Protein AF-A0A7C7ZL13-F1 (afdb_monomer)

Nearest PDB structures (foldseek):
  1ez3-assembly1_A  TM=3.716E-01  e=5.294E+00  Rattus norvegicus
  1s94-assembly2_B  TM=3.129E-01  e=6.607E+00  Doryteuthis pealeii
  3lg7-assembly1_B  TM=3.623E-01  e=9.211E+00  synthetic construct

Mean predicted aligned error: 6.46 Å

pLDDT: mean 91.3, std 9.94, range [58.09, 98.75]

Structure (mmCIF, N/CA/C/O backbone):
data_AF-A0A7C7ZL13-F1
#
_entry.id   AF-A0A7C7ZL13-F1
#
loop_
_atom_site.group_PDB
_atom_site.id
_atom_site.type_symbol
_atom_site.label_atom_id
_atom_site.label_alt_id
_atom_site.label_comp_id
_atom_site.label_asym_id
_atom_site.label_entity_id
_atom_site.label_seq_id
_atom_site.pdbx_PDB_ins_code
_atom_site.Cartn_x
_atom_site.Cartn_y
_atom_site.Cartn_z
_atom_site.occupancy
_atom_site.B_iso_or_equiv
_atom_site.auth_seq_id
_atom_site.auth_comp_id
_atom_site.auth_asym_id
_atom_site.auth_atom_id
_atom_site.pdbx_PDB_model_num
ATOM 1 N N . MET A 1 1 ? -47.542 -16.835 12.590 1.00 58.09 1 MET A N 1
ATOM 2 C CA . MET A 1 1 ? -46.301 -16.939 11.789 1.00 58.09 1 MET A CA 1
ATOM 3 C C . MET A 1 1 ? -45.420 -15.676 11.828 1.00 58.09 1 MET A C 1
ATOM 5 O O . MET A 1 1 ? -44.401 -15.706 11.163 1.00 58.09 1 MET A O 1
ATOM 9 N N . SER A 1 2 ? -45.713 -14.608 12.600 1.00 64.81 2 SER A N 1
ATOM 10 C CA . SER A 1 2 ? -44.870 -13.385 12.584 1.00 64.81 2 SER A CA 1
ATOM 11 C C . SER A 1 2 ? -43.662 -13.408 13.536 1.00 64.81 2 SER A C 1
ATOM 13 O O . SER A 1 2 ? -42.637 -12.829 13.215 1.00 64.81 2 SER A O 1
ATOM 15 N N . ALA A 1 3 ? -43.722 -14.151 14.649 1.00 62.22 3 ALA A N 1
ATOM 16 C CA . ALA A 1 3 ? -42.658 -14.142 15.665 1.00 62.22 3 ALA A CA 1
ATOM 17 C C . ALA A 1 3 ? -41.287 -14.665 15.177 1.00 62.22 3 ALA A C 1
ATOM 19 O O . ALA A 1 3 ? -40.256 -14.293 15.727 1.00 62.22 3 ALA A O 1
ATOM 20 N N . GLY A 1 4 ? -41.260 -15.529 14.154 1.00 65.69 4 GLY A N 1
ATOM 21 C CA . GLY A 1 4 ? -40.011 -16.052 13.585 1.00 65.69 4 GLY A CA 1
ATOM 22 C C . GLY A 1 4 ? -39.301 -15.053 12.667 1.00 65.69 4 GLY A C 1
ATOM 23 O O . GLY A 1 4 ? -38.076 -15.001 12.652 1.00 65.69 4 GLY A O 1
ATOM 24 N N . THR A 1 5 ? -40.058 -14.235 11.935 1.00 73.00 5 THR A N 1
ATOM 25 C CA . THR A 1 5 ? -39.526 -13.211 11.026 1.00 73.00 5 THR A CA 1
ATOM 26 C C . THR A 1 5 ? -38.910 -12.048 11.802 1.00 73.00 5 THR A C 1
ATOM 28 O O . THR A 1 5 ? -37.842 -11.561 11.440 1.00 73.00 5 THR A O 1
ATOM 31 N N . ASP A 1 6 ? -39.541 -11.667 12.914 1.00 74.69 6 ASP A N 1
ATOM 32 C CA . ASP A 1 6 ? -39.074 -10.585 13.784 1.00 74.69 6 ASP A CA 1
ATOM 33 C C . ASP A 1 6 ? -37.754 -10.955 14.487 1.00 74.69 6 ASP A C 1
ATOM 35 O O . ASP A 1 6 ? -36.847 -10.132 14.581 1.00 74.69 6 ASP A O 1
ATOM 39 N N . ALA A 1 7 ? -37.598 -12.220 14.898 1.00 72.69 7 ALA A N 1
ATOM 40 C CA . ALA A 1 7 ? -36.373 -12.718 15.528 1.00 72.69 7 ALA A CA 1
ATOM 41 C C . ALA A 1 7 ? -35.169 -12.744 14.568 1.00 72.69 7 ALA A C 1
ATOM 43 O O . ALA A 1 7 ? -34.052 -12.420 14.973 1.00 72.69 7 ALA A O 1
ATOM 44 N N . VAL A 1 8 ? -35.385 -13.097 13.295 1.00 73.56 8 VAL A N 1
ATOM 45 C CA . VAL A 1 8 ? -34.327 -13.081 12.269 1.00 73.56 8 VAL A CA 1
ATOM 46 C C . VAL A 1 8 ? -33.912 -11.646 11.951 1.00 73.56 8 VAL A C 1
ATOM 48 O O . VAL A 1 8 ? -32.721 -11.346 11.959 1.00 73.56 8 VAL A O 1
ATOM 51 N N . ALA A 1 9 ? -34.876 -10.739 11.764 1.00 71.81 9 ALA A N 1
ATOM 52 C CA . ALA A 1 9 ? -34.586 -9.328 11.522 1.00 71.81 9 ALA A CA 1
ATOM 53 C C . ALA A 1 9 ? -33.818 -8.697 12.698 1.00 71.81 9 ALA A C 1
ATOM 55 O O . ALA A 1 9 ? -32.839 -7.976 12.506 1.00 71.81 9 ALA A O 1
ATOM 56 N N . GLN A 1 10 ? -34.207 -9.011 13.935 1.00 68.75 10 GLN A N 1
ATOM 57 C CA . GLN A 1 10 ? -33.539 -8.502 15.131 1.00 68.75 10 GLN A CA 1
ATOM 58 C C .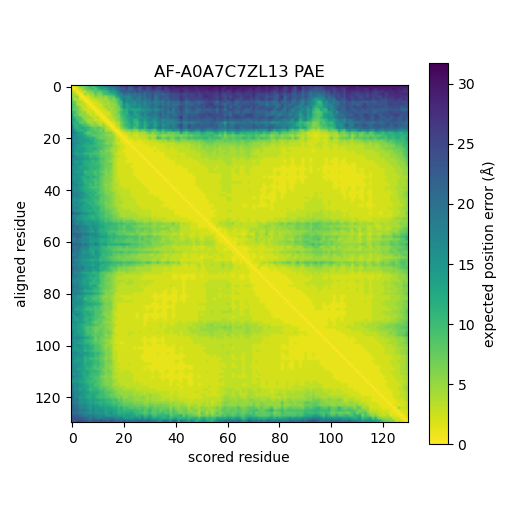 GLN A 1 10 ? -32.106 -9.047 15.268 1.00 68.75 10 GLN A C 1
ATOM 60 O O . GLN A 1 10 ? -31.191 -8.276 15.557 1.00 68.75 10 GLN A O 1
ATOM 65 N N . ALA A 1 11 ? -31.885 -10.328 14.952 1.00 65.81 11 ALA A N 1
ATOM 66 C CA . ALA A 1 11 ? -30.553 -10.931 14.917 1.00 65.81 11 ALA A CA 1
ATOM 67 C C . ALA A 1 11 ? -29.646 -10.309 13.839 1.00 65.81 11 ALA A C 1
ATOM 69 O O . ALA A 1 11 ? -28.477 -10.034 14.105 1.00 65.81 11 ALA A O 1
ATOM 70 N N . GLU A 1 12 ? -30.171 -10.029 12.642 1.00 64.25 12 GLU A N 1
ATOM 71 C CA . GLU A 1 12 ? -29.422 -9.319 11.596 1.00 64.25 12 GLU A CA 1
ATOM 72 C C . GLU A 1 12 ? -29.012 -7.917 12.063 1.00 64.25 12 GLU A C 1
ATOM 74 O O . GLU A 1 12 ? -27.861 -7.504 11.891 1.00 64.25 12 GLU A O 1
ATOM 79 N N . THR A 1 13 ? -29.924 -7.203 12.725 1.00 66.69 13 THR A N 1
ATOM 80 C CA . THR A 1 13 ? -29.657 -5.850 13.230 1.00 66.69 13 THR A CA 1
ATOM 81 C C . THR A 1 13 ? -28.575 -5.852 14.318 1.00 66.69 13 THR A C 1
ATOM 83 O O . THR A 1 13 ? -27.686 -4.992 14.315 1.00 66.69 13 THR A O 1
ATOM 86 N N . ASP A 1 14 ? -28.593 -6.850 15.203 1.00 66.00 14 ASP A N 1
ATOM 87 C CA . ASP A 1 14 ? -27.586 -7.028 16.251 1.00 66.00 14 ASP A CA 1
ATOM 88 C C . ASP A 1 14 ? -26.196 -7.306 15.668 1.00 66.00 14 ASP A C 1
ATOM 90 O O . ASP A 1 14 ? -25.219 -6.688 16.106 1.00 66.00 14 ASP A O 1
ATOM 94 N N . VAL A 1 15 ? -26.095 -8.139 14.625 1.00 65.88 15 VAL A N 1
ATOM 95 C CA . VAL A 1 15 ? -24.822 -8.425 13.939 1.00 65.88 15 VAL A CA 1
ATOM 96 C C . VAL A 1 15 ? -24.217 -7.154 13.340 1.00 65.88 15 VAL A C 1
ATOM 98 O O . VAL A 1 15 ? -23.022 -6.895 13.513 1.00 65.88 15 VAL A O 1
ATOM 101 N N . PHE A 1 16 ? -25.024 -6.306 12.696 1.00 65.44 16 PHE A N 1
ATOM 102 C CA . PHE A 1 16 ? -24.537 -5.030 12.165 1.00 65.44 16 PHE A CA 1
ATOM 103 C C . PHE A 1 16 ? -24.150 -4.032 13.263 1.00 65.44 16 PHE A C 1
ATOM 105 O O . PHE A 1 16 ? -23.339 -3.137 13.008 1.00 65.44 16 PHE A O 1
ATOM 112 N N . SER A 1 17 ? -24.669 -4.174 14.483 1.00 72.25 17 SER A N 1
ATOM 113 C CA . SER A 1 17 ? -24.358 -3.296 15.617 1.00 72.25 17 SER A CA 1
ATOM 114 C C . SER A 1 17 ? -23.074 -3.669 16.373 1.00 72.25 17 SER A C 1
ATOM 116 O O . SER A 1 17 ? -22.581 -2.857 17.164 1.00 72.25 17 SER A O 1
ATOM 118 N N . LEU A 1 18 ? -22.498 -4.849 16.102 1.00 81.69 18 LEU A N 1
ATOM 119 C CA . LEU A 1 18 ? -21.325 -5.364 16.807 1.00 81.69 18 LEU A CA 1
ATOM 120 C C . LEU A 1 18 ? -20.154 -4.378 16.750 1.00 81.69 18 LEU A C 1
ATOM 122 O O . LEU A 1 18 ? -19.634 -4.021 15.686 1.00 81.69 18 LEU A O 1
ATOM 126 N N . ARG A 1 19 ? -19.719 -3.959 17.940 1.00 89.12 19 ARG A N 1
ATOM 127 C CA . ARG A 1 19 ? -18.501 -3.177 18.139 1.00 89.12 19 ARG A CA 1
ATOM 128 C C . ARG A 1 19 ? -17.423 -4.065 18.735 1.00 89.12 19 ARG A C 1
ATOM 130 O O . ARG A 1 19 ? -17.667 -4.789 19.693 1.00 89.12 19 ARG A O 1
ATOM 137 N N . VAL A 1 20 ? -16.223 -3.976 18.181 1.00 91.62 20 VAL A N 1
ATOM 138 C CA . VAL A 1 20 ? -15.062 -4.770 18.580 1.00 91.62 20 VAL A CA 1
ATOM 139 C C . VAL A 1 20 ? -13.875 -3.875 18.915 1.00 91.62 20 VAL A C 1
ATOM 141 O O . VAL A 1 20 ? -13.785 -2.726 18.477 1.00 91.62 20 VAL A O 1
ATOM 144 N N . GLY A 1 21 ? -12.931 -4.439 19.666 1.00 91.31 21 GLY A N 1
ATOM 145 C CA . GLY A 1 21 ? -11.639 -3.822 19.946 1.00 91.31 21 GLY A CA 1
ATOM 146 C C . GLY A 1 21 ? -11.504 -3.267 21.362 1.00 91.31 21 GLY A C 1
ATOM 147 O O . GLY A 1 21 ? -12.457 -2.825 21.995 1.00 91.31 21 GLY A O 1
ATOM 148 N N . THR A 1 22 ? -10.270 -3.299 21.855 1.00 93.94 22 THR A N 1
ATOM 149 C CA . THR A 1 22 ? -9.843 -2.656 23.102 1.00 93.94 22 THR A CA 1
ATOM 150 C C . THR A 1 22 ? -8.833 -1.557 22.764 1.00 93.94 22 THR A C 1
ATOM 152 O O . THR A 1 22 ? -8.245 -1.586 21.676 1.00 93.94 22 THR A O 1
ATOM 155 N N . PRO A 1 23 ? -8.527 -0.622 23.682 1.00 93.81 23 PRO A N 1
ATOM 156 C CA . PRO A 1 23 ? -7.475 0.369 23.453 1.00 93.81 23 PRO A CA 1
ATOM 157 C C . PRO A 1 23 ? -6.120 -0.258 23.096 1.00 93.81 23 PRO A C 1
ATOM 159 O O . PRO A 1 23 ? -5.380 0.290 22.283 1.00 93.81 23 PRO A O 1
ATOM 162 N N . LYS A 1 24 ? -5.800 -1.434 23.660 1.00 95.38 24 LYS A N 1
ATOM 163 C CA . LYS A 1 24 ? -4.595 -2.192 23.298 1.00 95.38 24 LYS A CA 1
ATOM 164 C C . LYS A 1 24 ? -4.673 -2.689 21.853 1.00 95.38 24 LYS A C 1
ATOM 166 O O . LYS A 1 24 ? -3.713 -2.490 21.119 1.00 95.38 24 LYS A O 1
ATOM 171 N N . HIS A 1 25 ? -5.797 -3.277 21.432 1.00 94.75 25 HIS A N 1
ATOM 172 C CA . HIS A 1 25 ? -5.985 -3.733 20.047 1.00 94.75 25 HIS A CA 1
ATOM 173 C C . HIS A 1 25 ? -5.862 -2.585 19.042 1.00 94.75 25 HIS A C 1
ATOM 175 O O . HIS A 1 25 ? -5.223 -2.754 18.010 1.00 94.75 25 HIS A O 1
ATOM 181 N N . PHE A 1 26 ? -6.395 -1.401 19.355 1.00 94.88 26 PHE A N 1
ATOM 182 C CA . PHE A 1 26 ? -6.289 -0.256 18.451 1.00 94.88 26 PHE A CA 1
ATOM 183 C C . PHE A 1 26 ? -4.856 0.244 18.275 1.00 94.88 26 PHE A C 1
ATOM 185 O O . PHE A 1 26 ? -4.512 0.637 17.169 1.00 94.88 26 PHE A O 1
ATOM 192 N N . ARG A 1 27 ? -3.992 0.159 19.296 1.00 96.62 27 ARG A N 1
ATOM 193 C CA . ARG A 1 27 ? -2.563 0.484 19.129 1.00 96.62 27 ARG A CA 1
ATOM 194 C C . ARG A 1 27 ? -1.851 -0.477 18.175 1.00 96.62 27 ARG A C 1
ATOM 196 O O . ARG A 1 27 ? -1.063 -0.038 17.347 1.00 96.62 27 ARG A O 1
ATOM 203 N N . TRP A 1 28 ? -2.144 -1.775 18.263 1.00 97.12 28 TRP A N 1
ATOM 204 C CA . TRP A 1 28 ? -1.618 -2.756 17.305 1.00 97.12 28 TRP A CA 1
ATOM 205 C C . TRP A 1 28 ? -2.130 -2.486 15.892 1.00 97.12 28 TRP A C 1
ATOM 207 O O . TRP A 1 28 ? -1.349 -2.463 14.946 1.00 97.12 28 TRP A O 1
ATOM 217 N N . LEU A 1 29 ? -3.429 -2.212 15.763 1.00 97.19 29 LEU A N 1
ATOM 218 C CA . LEU A 1 29 ? -4.059 -1.893 14.487 1.00 97.19 29 LEU A CA 1
ATOM 219 C C . LEU A 1 29 ? -3.468 -0.623 13.856 1.00 97.19 29 LEU A C 1
ATOM 221 O O . LEU A 1 29 ? -3.279 -0.573 12.647 1.00 97.19 29 LEU A O 1
ATOM 225 N N . GLU A 1 30 ? -3.122 0.378 14.668 1.00 98.06 30 GLU A N 1
ATOM 226 C CA . GLU A 1 30 ? -2.417 1.581 14.213 1.00 98.06 30 GLU A CA 1
ATOM 227 C C . GLU A 1 30 ? -1.046 1.238 13.621 1.00 98.06 30 GLU A C 1
ATOM 229 O O . GLU A 1 30 ? -0.682 1.748 12.563 1.00 98.06 30 GLU A O 1
ATOM 234 N N . GLY A 1 31 ? -0.297 0.347 14.280 1.00 98.44 31 GLY A N 1
ATOM 235 C CA . GLY A 1 31 ? 0.974 -0.165 13.769 1.00 98.44 31 GLY A CA 1
ATOM 236 C C . GLY A 1 31 ? 0.818 -0.862 12.416 1.00 98.44 31 GLY A C 1
ATOM 237 O O . GLY A 1 31 ? 1.599 -0.603 11.505 1.00 98.44 31 GLY A O 1
ATOM 238 N N . ILE A 1 32 ? -0.233 -1.671 12.253 1.00 98.44 32 ILE A N 1
ATOM 239 C CA . ILE A 1 32 ? -0.550 -2.345 10.984 1.00 98.44 32 ILE A CA 1
ATOM 240 C C . ILE A 1 32 ? -0.880 -1.325 9.887 1.00 98.44 32 ILE A C 1
ATOM 242 O O . ILE A 1 32 ? -0.360 -1.430 8.781 1.00 98.44 32 ILE A O 1
ATOM 246 N N . VAL A 1 33 ? -1.685 -0.301 10.186 1.00 98.50 33 VAL A N 1
ATOM 247 C CA . VAL A 1 33 ? -1.996 0.772 9.225 1.00 98.50 33 VAL A CA 1
ATOM 248 C C . VAL A 1 33 ? -0.734 1.535 8.814 1.00 98.50 33 VAL A C 1
ATOM 250 O O . VAL A 1 33 ? -0.536 1.801 7.631 1.00 98.50 33 VAL A O 1
ATOM 253 N N . LYS A 1 34 ? 0.159 1.850 9.760 1.00 98.56 34 LYS A N 1
ATOM 254 C CA . LYS A 1 34 ? 1.454 2.476 9.446 1.00 98.56 34 LYS A CA 1
ATOM 255 C C . LYS A 1 34 ? 2.309 1.578 8.552 1.00 98.56 34 LYS A C 1
ATOM 257 O O . LYS A 1 34 ? 2.889 2.073 7.591 1.00 98.56 34 LYS A O 1
ATOM 262 N N . ALA A 1 35 ? 2.347 0.274 8.824 1.00 98.56 35 ALA A N 1
ATOM 263 C CA . ALA A 1 35 ? 3.053 -0.686 7.981 1.00 98.56 35 ALA A CA 1
ATOM 264 C C . ALA A 1 35 ? 2.476 -0.726 6.555 1.00 98.56 35 ALA A C 1
ATOM 266 O O . ALA A 1 35 ? 3.245 -0.685 5.602 1.00 98.56 35 ALA A O 1
ATOM 267 N N . VAL A 1 36 ? 1.146 -0.716 6.397 1.00 98.62 36 VAL A N 1
ATOM 268 C CA . VAL A 1 36 ? 0.478 -0.620 5.083 1.00 98.62 36 VAL A CA 1
ATOM 269 C C . VAL A 1 36 ? 0.937 0.617 4.312 1.00 98.62 36 VAL A C 1
ATOM 271 O O . VAL A 1 36 ? 1.279 0.509 3.140 1.00 98.62 36 VAL A O 1
ATOM 274 N N . LEU A 1 37 ? 0.991 1.782 4.961 1.00 98.38 37 LEU A N 1
ATOM 275 C CA . LEU A 1 37 ? 1.427 3.024 4.315 1.00 98.38 37 LEU A CA 1
ATOM 276 C C . LEU A 1 37 ? 2.897 2.968 3.876 1.00 98.38 37 LEU A C 1
ATOM 278 O O . LEU A 1 37 ? 3.226 3.409 2.778 1.00 98.38 37 LEU A O 1
ATOM 282 N N . VAL A 1 38 ? 3.776 2.397 4.705 1.00 98.44 38 VAL A N 1
ATOM 283 C CA . VAL A 1 38 ? 5.197 2.218 4.360 1.00 98.44 38 VAL A CA 1
ATOM 284 C C . VAL A 1 38 ? 5.364 1.233 3.201 1.00 98.44 38 VAL A C 1
ATOM 286 O O . VAL A 1 38 ? 6.101 1.522 2.261 1.00 98.44 38 VAL A O 1
ATOM 289 N N . MET A 1 39 ? 4.656 0.100 3.230 1.00 98.56 39 MET A N 1
ATOM 290 C CA . MET A 1 39 ? 4.693 -0.884 2.144 1.00 98.56 39 MET A CA 1
ATOM 291 C C . MET A 1 39 ? 4.120 -0.318 0.841 1.00 98.56 39 MET A C 1
ATOM 293 O O . MET A 1 39 ? 4.682 -0.575 -0.215 1.00 98.56 39 MET A O 1
ATOM 297 N N . ASN A 1 40 ? 3.065 0.502 0.897 1.00 98.19 40 ASN A N 1
ATOM 298 C CA . ASN A 1 40 ? 2.536 1.184 -0.285 1.00 98.19 40 ASN A CA 1
ATOM 299 C C . ASN A 1 40 ? 3.522 2.200 -0.877 1.00 98.19 40 ASN A C 1
ATOM 301 O O . ASN A 1 40 ? 3.651 2.288 -2.096 1.00 98.19 40 ASN A O 1
ATOM 305 N N . LEU A 1 41 ? 4.233 2.955 -0.034 1.00 97.50 41 LEU A N 1
ATOM 306 C CA . LEU A 1 41 ? 5.280 3.855 -0.514 1.00 97.50 41 LEU A CA 1
ATOM 307 C C . LEU A 1 41 ? 6.391 3.069 -1.222 1.00 97.50 41 LEU A C 1
ATOM 309 O O . LEU A 1 41 ? 6.826 3.458 -2.304 1.00 97.50 41 LEU A O 1
ATOM 313 N N . PHE A 1 42 ? 6.820 1.955 -0.628 1.00 98.06 42 PHE A N 1
ATOM 314 C CA . PHE A 1 42 ? 7.810 1.068 -1.231 1.00 98.06 42 PHE A CA 1
ATOM 315 C C . PHE A 1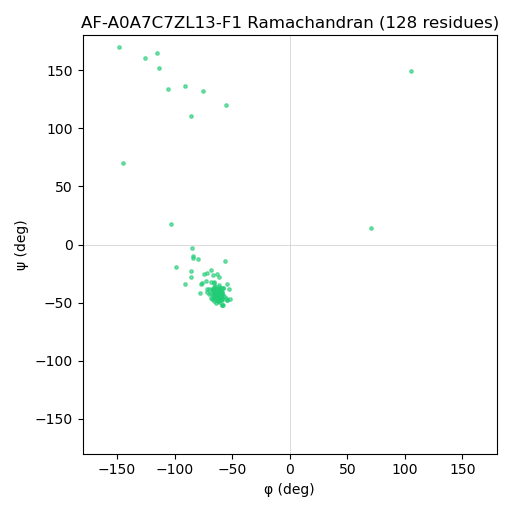 42 ? 7.324 0.494 -2.571 1.00 98.06 42 PHE A C 1
ATOM 317 O O . PHE A 1 42 ? 8.050 0.581 -3.558 1.00 98.06 42 PHE A O 1
ATOM 324 N N . ASP A 1 43 ? 6.087 -0.008 -2.629 1.00 96.81 43 ASP A N 1
ATOM 325 C CA . ASP A 1 43 ? 5.424 -0.483 -3.853 1.00 96.81 43 ASP A CA 1
ATOM 326 C C . ASP A 1 43 ? 5.423 0.587 -4.957 1.00 96.81 43 ASP A C 1
ATOM 328 O O . ASP A 1 43 ? 5.832 0.324 -6.087 1.00 96.81 43 ASP A O 1
ATOM 332 N N . ALA A 1 44 ? 5.040 1.826 -4.635 1.00 96.88 44 ALA A N 1
ATOM 333 C CA . ALA A 1 44 ? 5.016 2.913 -5.609 1.00 96.88 44 ALA A CA 1
ATOM 334 C C . ALA A 1 44 ? 6.412 3.221 -6.180 1.00 96.88 44 ALA A C 1
ATOM 336 O O . ALA A 1 44 ? 6.555 3.393 -7.391 1.00 96.88 44 ALA A O 1
ATOM 337 N N . VAL A 1 45 ? 7.442 3.265 -5.329 1.00 96.12 45 VAL A N 1
ATOM 338 C CA . VAL A 1 45 ? 8.827 3.533 -5.754 1.00 96.12 45 VAL A CA 1
ATOM 339 C C . VAL A 1 45 ? 9.377 2.384 -6.596 1.00 96.12 45 VAL A C 1
ATOM 341 O O . VAL A 1 45 ? 9.939 2.623 -7.664 1.00 96.12 45 VAL A O 1
ATOM 344 N N . MET A 1 46 ? 9.198 1.144 -6.141 1.00 96.44 46 MET A N 1
ATOM 345 C CA . MET A 1 46 ? 9.675 -0.039 -6.852 1.00 96.44 46 MET A CA 1
ATOM 346 C C . MET A 1 46 ? 8.979 -0.191 -8.198 1.00 96.44 46 MET A C 1
ATOM 348 O O . MET A 1 46 ? 9.656 -0.298 -9.213 1.00 96.44 46 MET A O 1
ATOM 352 N N . THR A 1 47 ? 7.647 -0.119 -8.237 1.00 96.06 47 THR A N 1
ATOM 353 C CA . THR A 1 47 ? 6.883 -0.185 -9.489 1.00 96.06 47 THR A CA 1
ATOM 354 C C . THR A 1 47 ? 7.354 0.868 -10.490 1.00 96.06 47 THR A C 1
ATOM 356 O O . THR A 1 47 ? 7.626 0.541 -11.644 1.00 96.06 47 THR A O 1
ATOM 359 N N . LEU A 1 48 ? 7.512 2.123 -10.050 1.00 96.06 48 LEU A N 1
ATOM 360 C CA . LEU A 1 48 ? 7.999 3.190 -10.920 1.00 96.06 48 LEU A CA 1
ATOM 361 C C . LEU A 1 48 ? 9.389 2.865 -11.481 1.00 96.06 48 LEU A C 1
ATOM 363 O O . LEU A 1 48 ? 9.631 3.060 -12.672 1.00 96.06 48 LEU A O 1
ATOM 367 N N . TRP A 1 49 ? 10.296 2.348 -10.653 1.00 94.94 49 TRP A N 1
ATOM 368 C CA . TRP A 1 49 ? 11.636 1.977 -11.094 1.00 94.94 49 TRP A CA 1
ATOM 369 C C . TRP A 1 49 ? 11.630 0.804 -12.086 1.00 94.94 49 TRP A C 1
ATOM 371 O O . TRP A 1 49 ? 12.266 0.889 -13.138 1.00 94.94 49 TRP A O 1
ATOM 381 N N . TRP A 1 50 ? 10.862 -0.252 -11.811 1.00 95.12 50 TRP A N 1
ATOM 382 C CA . TRP A 1 50 ? 10.764 -1.417 -12.692 1.00 95.12 50 TRP A CA 1
ATOM 383 C C . TRP A 1 50 ? 10.172 -1.071 -14.057 1.00 95.12 50 TRP A C 1
ATOM 385 O O . TRP A 1 50 ? 10.717 -1.478 -15.084 1.00 95.12 50 TRP A O 1
ATOM 395 N N . VAL A 1 51 ? 9.091 -0.287 -14.079 1.00 95.00 51 VAL A N 1
ATOM 396 C CA . VAL A 1 51 ? 8.425 0.112 -15.325 1.00 95.00 51 VAL A CA 1
ATOM 397 C C . VAL A 1 51 ? 9.279 1.098 -16.120 1.00 95.00 51 VAL A C 1
ATOM 399 O O . VAL A 1 51 ? 9.424 0.936 -17.331 1.00 95.00 51 VAL A O 1
ATOM 402 N N . SER A 1 52 ? 9.896 2.085 -15.459 1.00 92.75 52 SER A N 1
ATOM 403 C CA . SER A 1 52 ? 10.776 3.052 -16.139 1.00 92.75 52 SER A CA 1
ATOM 404 C C . SER A 1 52 ? 12.054 2.418 -16.699 1.00 92.75 52 SER A C 1
ATOM 406 O O . SER A 1 52 ? 12.576 2.900 -17.701 1.00 92.75 52 SER A O 1
ATOM 408 N N . SER A 1 53 ? 12.516 1.311 -16.112 1.00 91.38 53 SER A N 1
ATOM 409 C CA . SER A 1 53 ? 13.654 0.526 -16.614 1.00 91.38 53 SER A CA 1
ATOM 410 C C . SER A 1 53 ? 13.262 -0.489 -17.698 1.00 91.38 53 SER A C 1
ATOM 412 O O . SER A 1 53 ? 14.125 -1.186 -18.224 1.00 91.38 53 SER A O 1
ATOM 414 N N . GLY A 1 54 ? 11.969 -0.610 -18.022 1.00 91.69 54 GLY A N 1
ATOM 415 C CA . GLY A 1 54 ? 11.455 -1.591 -18.982 1.00 91.69 54 GLY A CA 1
ATOM 416 C C . GLY A 1 54 ? 11.497 -3.043 -18.492 1.00 91.69 54 GLY A C 1
ATOM 417 O O . GLY A 1 54 ? 11.339 -3.956 -19.298 1.00 91.69 54 GLY A O 1
ATOM 418 N N . LEU A 1 55 ? 11.706 -3.263 -17.190 1.00 90.81 55 LEU A N 1
ATOM 419 C CA . LEU A 1 55 ? 11.868 -4.589 -16.584 1.00 90.81 55 LEU A CA 1
ATOM 420 C C . LEU A 1 55 ? 10.532 -5.247 -16.219 1.00 90.81 55 LEU A C 1
ATOM 422 O O . LEU A 1 55 ? 10.462 -6.466 -16.096 1.00 90.81 55 LEU A O 1
ATOM 426 N N . ALA A 1 56 ? 9.476 -4.452 -16.036 1.00 91.69 56 ALA A N 1
ATOM 427 C CA . ALA A 1 56 ? 8.140 -4.937 -15.713 1.00 91.69 56 ALA A CA 1
ATOM 428 C C . ALA A 1 56 ? 7.045 -4.034 -16.300 1.00 91.69 56 ALA A C 1
ATOM 430 O O . ALA A 1 56 ? 7.305 -2.928 -16.781 1.00 91.69 56 ALA A O 1
ATOM 431 N N . THR A 1 57 ? 5.804 -4.509 -16.231 1.00 91.88 57 THR A N 1
ATOM 432 C CA . THR A 1 57 ? 4.581 -3.745 -16.519 1.00 91.88 57 THR A CA 1
ATOM 433 C C . THR A 1 57 ? 3.768 -3.583 -15.236 1.00 91.88 57 THR A C 1
ATOM 435 O O . THR A 1 57 ? 3.832 -4.451 -14.364 1.00 91.88 57 THR A O 1
ATOM 438 N N . GLU A 1 58 ? 2.986 -2.514 -15.111 1.00 89.56 58 GLU A N 1
ATOM 439 C CA . GLU A 1 58 ? 2.077 -2.341 -13.979 1.00 89.56 58 GLU A CA 1
ATOM 440 C C . GLU A 1 58 ? 0.854 -3.249 -14.144 1.00 89.56 58 GLU A C 1
ATOM 442 O O . GLU A 1 58 ? 0.214 -3.315 -15.194 1.00 89.56 58 GLU A O 1
ATOM 447 N N . ALA A 1 59 ? 0.514 -3.973 -13.077 1.00 87.75 59 ALA A N 1
ATOM 448 C CA . ALA A 1 59 ? -0.578 -4.943 -13.114 1.00 87.75 59 ALA A CA 1
ATOM 449 C C . ALA A 1 59 ? -1.964 -4.276 -13.177 1.00 87.75 59 ALA A C 1
ATOM 451 O O . ALA A 1 59 ? -2.929 -4.894 -13.623 1.00 87.75 59 ALA A O 1
ATOM 452 N N . ASN A 1 60 ? -2.080 -3.029 -12.708 1.00 87.38 60 ASN A N 1
ATOM 453 C CA . ASN A 1 60 ? -3.319 -2.261 -12.723 1.00 87.38 60 ASN A CA 1
ATOM 454 C C . ASN A 1 60 ? -3.497 -1.540 -14.075 1.00 87.38 60 ASN A C 1
ATOM 456 O O . ASN A 1 60 ? -2.810 -0.541 -14.315 1.00 87.38 60 ASN A O 1
ATOM 460 N N . PRO A 1 61 ? -4.472 -1.939 -14.919 1.00 87.38 61 PRO A N 1
ATOM 461 C CA . PRO A 1 61 ? -4.652 -1.346 -16.245 1.00 87.38 61 PRO A CA 1
ATOM 462 C C . PRO A 1 61 ? -4.958 0.157 -16.215 1.00 87.38 61 PRO A C 1
ATOM 464 O O . PRO A 1 61 ? -4.618 0.870 -17.153 1.00 87.38 61 PRO A O 1
ATOM 467 N N . PHE A 1 62 ? -5.576 0.657 -15.137 1.00 86.81 62 PHE A N 1
ATOM 468 C CA . PHE A 1 62 ? -5.863 2.087 -14.982 1.00 86.81 62 PHE A CA 1
ATOM 469 C C . PHE A 1 62 ? 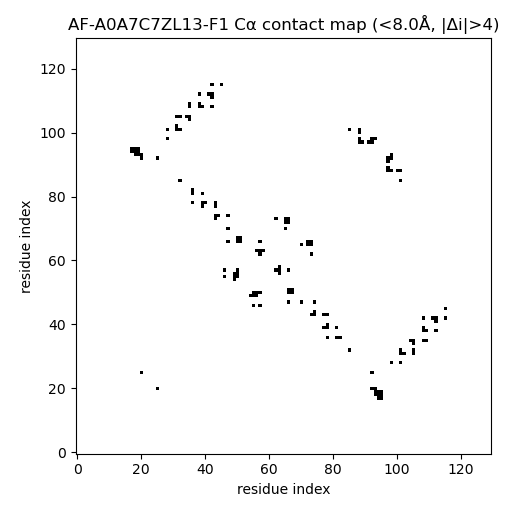-4.614 2.910 -14.656 1.00 86.81 62 PHE A C 1
ATOM 471 O O . PHE A 1 62 ? -4.586 4.109 -14.924 1.00 86.81 62 PHE A O 1
ATOM 478 N N . LEU A 1 63 ? -3.598 2.287 -14.054 1.00 91.50 63 LEU A N 1
ATOM 479 C CA . LEU A 1 63 ? -2.353 2.956 -13.682 1.00 91.50 63 LEU A CA 1
ATOM 480 C C . LEU A 1 63 ? -1.228 2.730 -14.694 1.00 91.50 63 LEU A C 1
ATOM 482 O O . LEU A 1 63 ? -0.306 3.537 -14.718 1.00 91.50 63 LEU A O 1
ATOM 486 N N . GLU A 1 64 ? -1.321 1.704 -15.543 1.00 91.31 64 GLU A N 1
ATOM 487 C CA . GLU A 1 64 ? -0.312 1.343 -16.553 1.00 91.31 64 GLU A CA 1
ATOM 488 C C . GLU A 1 64 ? 0.087 2.524 -17.450 1.00 91.31 64 GLU A C 1
ATOM 490 O O . GLU A 1 64 ? 1.271 2.802 -17.638 1.00 91.31 64 GLU A O 1
ATOM 495 N N . GLN A 1 65 ? -0.886 3.280 -17.964 1.00 91.06 65 GLN A N 1
ATOM 496 C CA . GLN A 1 65 ? -0.579 4.457 -18.778 1.00 91.06 65 GLN A CA 1
ATOM 497 C C . GLN A 1 65 ? 0.061 5.576 -17.939 1.00 91.06 65 GLN A C 1
ATOM 499 O O . GLN A 1 65 ? 1.044 6.192 -18.352 1.00 91.06 65 GLN A O 1
ATOM 504 N N . ILE A 1 66 ? -0.450 5.802 -16.724 1.00 93.12 66 ILE A N 1
ATOM 505 C CA . ILE A 1 66 ? 0.019 6.874 -15.838 1.00 93.12 66 ILE A CA 1
ATOM 506 C C . ILE A 1 66 ? 1.464 6.626 -15.398 1.00 93.12 66 ILE A C 1
ATOM 508 O O . ILE A 1 66 ? 2.255 7.563 -15.381 1.00 93.12 66 ILE A O 1
ATOM 512 N N . VAL A 1 67 ? 1.844 5.388 -15.065 1.00 94.62 67 VAL A N 1
ATOM 513 C CA . VAL A 1 67 ? 3.219 5.078 -14.637 1.00 94.62 67 VAL A CA 1
ATOM 514 C C . VAL A 1 67 ? 4.233 5.283 -15.766 1.00 94.62 67 VAL A C 1
ATOM 516 O O . VAL A 1 67 ? 5.356 5.708 -15.497 1.00 94.62 67 VAL A O 1
ATOM 519 N N . ARG A 1 68 ? 3.834 5.051 -17.024 1.00 91.00 68 ARG A N 1
ATOM 520 C CA . ARG A 1 68 ? 4.696 5.225 -18.203 1.00 91.00 68 ARG A CA 1
ATOM 521 C C . ARG A 1 68 ? 4.853 6.685 -18.614 1.00 91.00 68 ARG A C 1
ATOM 523 O O . ARG A 1 68 ? 5.954 7.103 -18.955 1.00 91.00 68 ARG A O 1
ATOM 530 N N . GLU A 1 69 ? 3.768 7.454 -18.589 1.00 91.94 69 GLU A N 1
ATOM 531 C CA . GLU A 1 69 ? 3.757 8.842 -19.073 1.00 91.94 69 GLU A CA 1
ATOM 532 C C . GLU A 1 69 ? 4.076 9.855 -17.960 1.00 91.94 69 GLU A C 1
ATOM 534 O O . GLU A 1 69 ? 4.705 10.889 -18.198 1.00 91.94 69 GLU A O 1
ATOM 539 N N . HIS A 1 70 ? 3.652 9.567 -16.725 1.00 94.31 70 HIS A N 1
ATOM 540 C CA . HIS A 1 70 ? 3.599 10.524 -15.620 1.00 94.31 70 HIS A CA 1
ATOM 541 C C . HIS A 1 70 ? 3.923 9.880 -14.258 1.00 94.31 70 HIS A C 1
ATOM 543 O O . HIS A 1 70 ? 3.075 9.800 -13.365 1.00 94.31 70 HIS A O 1
ATOM 549 N N . GLY A 1 71 ? 5.186 9.496 -14.044 1.00 93.44 71 GLY A N 1
ATOM 550 C CA . GLY A 1 71 ? 5.630 8.822 -12.813 1.00 93.44 71 GLY A CA 1
ATOM 551 C C . GLY A 1 71 ? 5.265 9.536 -11.500 1.00 93.44 71 GLY A C 1
ATOM 552 O O . GLY A 1 71 ? 4.854 8.891 -10.537 1.00 93.44 71 GLY A O 1
ATOM 553 N N . PHE A 1 72 ? 5.325 10.873 -11.458 1.00 93.56 72 PHE A N 1
ATOM 554 C CA . PHE A 1 72 ? 4.894 11.636 -10.276 1.00 93.56 72 PHE A CA 1
ATOM 555 C C . PHE A 1 72 ? 3.391 11.481 -9.998 1.00 93.56 72 PHE A C 1
ATOM 557 O O . PHE A 1 72 ? 2.995 11.232 -8.858 1.00 93.56 72 PHE A O 1
ATOM 564 N N . LEU A 1 73 ? 2.551 11.587 -11.035 1.00 94.81 73 LEU A N 1
ATOM 565 C CA . LEU A 1 73 ? 1.101 11.437 -10.900 1.00 94.81 73 LEU A CA 1
ATOM 566 C C . LEU A 1 73 ? 0.735 10.014 -10.470 1.00 94.81 73 LEU A C 1
ATOM 568 O O . LEU A 1 73 ? -0.168 9.844 -9.652 1.00 94.81 73 LEU A O 1
ATOM 572 N N . PHE A 1 74 ? 1.465 9.008 -10.951 1.00 95.69 74 PHE A N 1
ATOM 573 C CA . PHE A 1 74 ? 1.310 7.622 -10.517 1.00 95.69 74 PHE A CA 1
ATOM 574 C C . PHE A 1 74 ? 1.539 7.467 -9.005 1.00 95.69 74 PHE A C 1
ATOM 576 O O . PHE A 1 74 ? 0.664 6.960 -8.299 1.00 95.69 74 PHE A O 1
ATOM 583 N N . VAL A 1 75 ? 2.667 7.973 -8.489 1.00 95.88 75 VAL A N 1
ATOM 584 C CA . VAL A 1 75 ? 3.005 7.895 -7.057 1.00 95.88 75 VAL A CA 1
ATOM 585 C C . VAL A 1 75 ? 1.966 8.626 -6.205 1.00 95.88 75 VAL A C 1
ATOM 587 O O . VAL A 1 75 ? 1.450 8.060 -5.240 1.00 95.88 75 VAL A O 1
ATOM 590 N N . VAL A 1 76 ? 1.602 9.858 -6.581 1.00 96.00 76 VAL A N 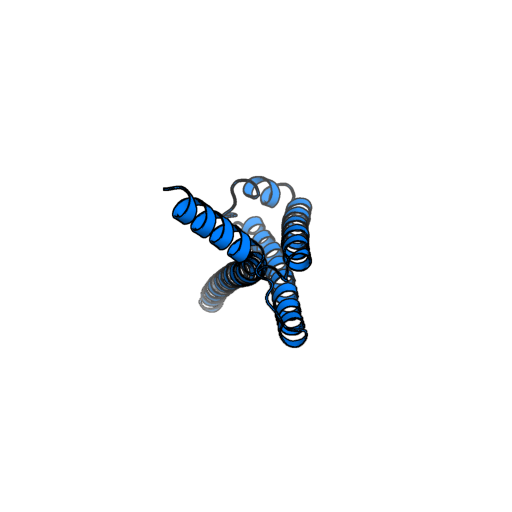1
ATOM 591 C CA . VAL A 1 76 ? 0.575 10.640 -5.873 1.00 96.00 76 VAL A CA 1
ATOM 592 C C . VAL A 1 76 ? -0.764 9.905 -5.861 1.00 96.00 76 VAL A C 1
ATOM 594 O O . VAL A 1 76 ? -1.425 9.869 -4.823 1.00 96.00 76 VAL A O 1
ATOM 597 N N . SER A 1 77 ? -1.155 9.289 -6.977 1.00 94.62 77 SER A N 1
ATOM 598 C CA . SER A 1 77 ? -2.416 8.552 -7.088 1.00 94.62 77 SER A CA 1
ATOM 599 C C . SER A 1 77 ? -2.435 7.319 -6.182 1.00 94.62 77 SER A C 1
ATOM 601 O O . SER A 1 77 ? -3.383 7.160 -5.408 1.00 94.62 77 SER A O 1
ATOM 603 N N . LYS A 1 78 ? -1.377 6.488 -6.208 1.00 94.19 78 LYS A N 1
ATOM 604 C CA . LYS A 1 78 ? -1.251 5.308 -5.329 1.00 94.19 78 LYS A CA 1
ATOM 605 C C . LYS A 1 78 ? -1.322 5.710 -3.856 1.00 94.19 78 LYS A C 1
ATOM 607 O O . LYS A 1 78 ? -2.158 5.188 -3.119 1.00 94.19 78 LYS A O 1
ATOM 612 N N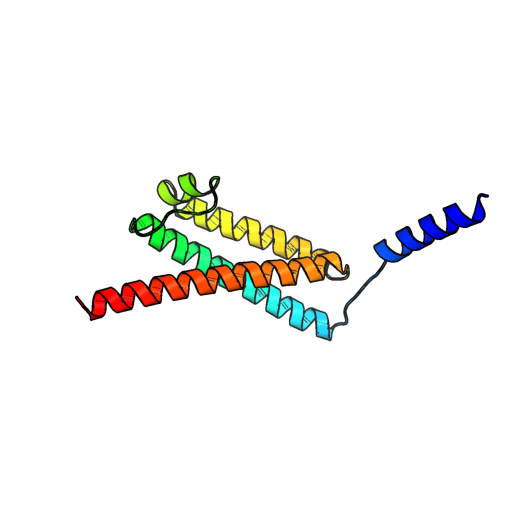 . ILE A 1 79 ? -0.500 6.677 -3.448 1.00 96.19 79 ILE A N 1
ATOM 613 C CA . ILE A 1 79 ? -0.433 7.131 -2.053 1.00 96.19 79 ILE A CA 1
ATOM 614 C C . ILE A 1 79 ? -1.781 7.701 -1.604 1.00 96.19 79 ILE A C 1
ATOM 616 O O . ILE A 1 79 ? -2.281 7.350 -0.534 1.00 96.19 79 ILE A O 1
ATOM 620 N N . SER A 1 80 ? -2.408 8.543 -2.428 1.00 96.81 80 SER A N 1
ATOM 621 C CA . SER A 1 80 ? -3.690 9.168 -2.089 1.00 96.81 80 SER A CA 1
ATOM 622 C C . SER A 1 80 ? -4.796 8.130 -1.902 1.00 96.81 80 SER A C 1
ATOM 624 O O . SER A 1 80 ? -5.544 8.204 -0.926 1.00 96.81 80 SER A O 1
ATOM 626 N N . LEU A 1 81 ? -4.877 7.126 -2.782 1.00 95.94 81 LEU A N 1
ATOM 627 C CA . LEU A 1 81 ? -5.880 6.065 -2.686 1.00 95.94 81 LEU A CA 1
ATOM 628 C C . LEU A 1 81 ? -5.726 5.251 -1.392 1.00 95.94 81 LEU A C 1
ATOM 630 O O . LEU A 1 81 ? -6.716 4.978 -0.708 1.00 95.94 81 LEU A O 1
ATOM 634 N N . VAL A 1 82 ? -4.492 4.907 -1.013 1.00 97.31 82 VAL A N 1
ATOM 635 C CA . VAL A 1 82 ? -4.231 4.134 0.210 1.00 97.31 82 VAL A CA 1
ATOM 636 C C . VAL A 1 82 ? -4.449 4.961 1.464 1.00 97.31 82 VAL A C 1
ATOM 638 O O . VAL A 1 82 ? -5.047 4.457 2.416 1.00 97.31 82 VAL A O 1
ATOM 641 N N . ILE A 1 83 ? -4.033 6.229 1.484 1.00 98.19 83 ILE A N 1
ATOM 642 C CA . ILE A 1 83 ? -4.323 7.133 2.605 1.00 98.19 83 ILE A CA 1
ATOM 643 C C . ILE A 1 83 ? -5.836 7.255 2.801 1.00 98.19 83 ILE A C 1
ATOM 645 O O . ILE A 1 83 ? -6.314 7.117 3.928 1.00 98.19 83 ILE A O 1
ATOM 649 N N . LEU A 1 84 ? -6.608 7.454 1.730 1.00 98.25 84 LEU A N 1
ATOM 650 C CA . LEU A 1 84 ? -8.068 7.528 1.811 1.00 98.25 84 LEU A CA 1
ATOM 651 C C . LEU A 1 84 ? -8.678 6.217 2.325 1.00 98.25 84 LEU A C 1
ATOM 653 O O . LEU A 1 84 ? -9.479 6.242 3.262 1.00 98.25 84 LEU A O 1
ATOM 657 N N . GLY A 1 85 ? -8.269 5.074 1.768 1.00 98.12 85 GLY A N 1
ATOM 658 C CA . GLY A 1 85 ? -8.765 3.759 2.175 1.00 98.12 85 GLY A CA 1
ATOM 659 C C . GLY A 1 85 ? -8.452 3.438 3.638 1.00 98.12 85 GLY A C 1
ATOM 660 O O . GLY A 1 85 ? -9.345 3.089 4.411 1.00 98.12 85 GLY A O 1
ATOM 661 N N . THR A 1 86 ? -7.202 3.626 4.058 1.00 98.31 86 THR A N 1
ATOM 662 C CA . THR A 1 86 ? -6.780 3.396 5.448 1.00 98.31 86 THR A CA 1
ATOM 663 C C . THR A 1 86 ? -7.435 4.373 6.422 1.00 98.31 86 THR A C 1
ATOM 665 O O . THR A 1 86 ? -7.846 3.957 7.504 1.00 98.31 86 THR A O 1
ATOM 668 N N . THR A 1 87 ? -7.632 5.638 6.036 1.00 98.44 87 THR A N 1
ATOM 669 C CA . THR A 1 87 ? -8.369 6.629 6.839 1.00 98.44 87 THR A CA 1
ATOM 670 C C . THR A 1 87 ? -9.827 6.219 7.031 1.00 98.44 87 THR A C 1
ATOM 672 O O . THR A 1 87 ? -10.353 6.294 8.146 1.00 98.44 87 THR A O 1
ATOM 675 N N . LEU A 1 88 ? -10.484 5.748 5.968 1.00 98.38 88 LEU A N 1
ATOM 676 C CA . LEU A 1 88 ? -11.862 5.265 6.022 1.00 98.38 88 LEU A CA 1
ATOM 677 C C . LEU A 1 88 ? -11.986 4.051 6.951 1.00 98.38 88 LEU A C 1
ATOM 679 O O . LEU A 1 88 ? -12.834 4.037 7.845 1.00 98.38 88 LEU A O 1
ATOM 683 N N . LEU A 1 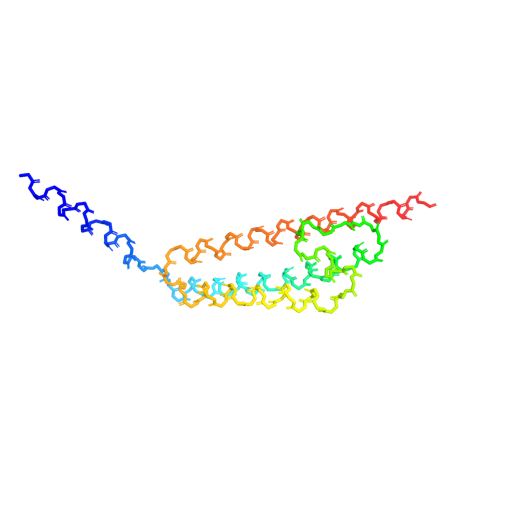89 ? -11.106 3.062 6.790 1.00 98.12 89 LEU A N 1
ATOM 684 C CA . LEU A 1 89 ? -11.076 1.880 7.648 1.00 98.12 89 LEU A CA 1
ATOM 685 C C . LEU A 1 89 ? -10.777 2.251 9.107 1.00 98.12 89 LEU A C 1
ATOM 687 O O . LEU A 1 89 ? -11.442 1.770 10.024 1.00 98.12 89 LEU A O 1
ATOM 691 N N . TRP A 1 90 ? -9.840 3.171 9.341 1.00 98.19 90 TRP A N 1
ATOM 692 C CA . TRP A 1 90 ? -9.497 3.645 10.679 1.00 98.19 90 TRP A CA 1
ATOM 693 C C . TRP A 1 90 ? -10.654 4.382 11.362 1.00 98.19 90 TRP A C 1
ATOM 695 O O . TRP A 1 90 ? -10.897 4.197 12.563 1.00 98.19 90 TRP A O 1
ATOM 705 N N . ARG A 1 91 ? -11.409 5.189 10.607 1.00 97.56 91 ARG A N 1
ATOM 706 C CA . ARG A 1 91 ? -12.616 5.872 11.095 1.00 97.56 91 ARG A CA 1
ATOM 707 C C . ARG A 1 91 ? -13.651 4.875 11.613 1.00 97.56 91 ARG A C 1
ATOM 709 O O . ARG A 1 91 ? -14.282 5.143 12.634 1.00 97.56 91 ARG A O 1
ATOM 716 N N . TYR A 1 92 ? -13.777 3.719 10.964 1.00 96.56 92 TYR A N 1
ATOM 717 C CA . TYR A 1 92 ? -14.723 2.664 11.330 1.00 96.56 92 TYR A CA 1
ATOM 718 C C . TYR A 1 92 ? -14.092 1.476 12.067 1.00 96.56 92 TYR A C 1
ATOM 720 O O . TYR A 1 92 ? -14.738 0.443 12.185 1.00 96.56 92 TYR A O 1
ATOM 728 N N . ARG A 1 93 ? -12.884 1.615 12.633 1.00 96.12 93 ARG A N 1
ATOM 729 C CA . ARG A 1 93 ? -12.111 0.525 13.277 1.00 96.12 93 ARG A CA 1
ATOM 730 C C . ARG A 1 93 ? -12.810 -0.234 14.411 1.00 96.12 93 ARG A C 1
ATOM 732 O O . ARG A 1 93 ? -12.330 -1.276 14.836 1.00 96.12 93 ARG A O 1
ATOM 739 N N . THR A 1 94 ? -13.911 0.296 14.938 1.00 95.12 94 THR A N 1
ATOM 740 C CA . THR A 1 94 ? -14.750 -0.400 15.922 1.00 95.12 94 THR A CA 1
ATOM 741 C C . THR A 1 94 ? -15.685 -1.421 15.277 1.00 95.12 94 THR A C 1
ATOM 743 O O . THR A 1 94 ? -16.265 -2.226 15.991 1.00 95.12 94 THR A O 1
ATOM 746 N N . ARG A 1 95 ? -15.855 -1.411 13.951 1.00 94.62 95 ARG A N 1
ATOM 747 C CA . ARG A 1 95 ? -16.653 -2.385 13.200 1.00 94.62 95 ARG A CA 1
ATOM 748 C C . ARG A 1 95 ? -15.764 -3.556 12.763 1.00 94.62 95 ARG A C 1
ATOM 750 O O . ARG A 1 95 ? -14.676 -3.310 12.239 1.00 94.62 95 ARG A O 1
ATOM 757 N N . PRO A 1 96 ? -16.222 -4.814 12.892 1.00 94.00 96 PRO A N 1
ATOM 758 C CA . PRO A 1 96 ? -15.412 -5.987 12.553 1.00 94.00 96 PRO A CA 1
ATOM 759 C C . PRO A 1 96 ? -14.971 -6.004 11.083 1.00 94.00 96 PRO A C 1
ATOM 761 O O . PRO A 1 96 ? -13.820 -6.324 10.800 1.00 94.00 96 PRO A O 1
ATOM 764 N N . LEU A 1 97 ? -15.832 -5.566 10.155 1.00 95.44 97 LEU A N 1
ATOM 765 C CA . LEU A 1 97 ? -15.488 -5.472 8.730 1.0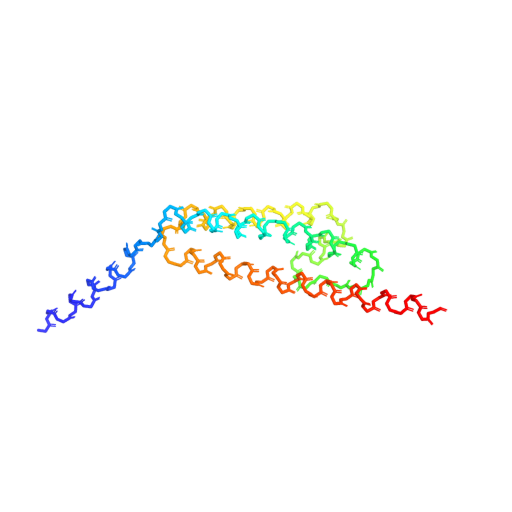0 95.44 97 LEU A CA 1
ATOM 766 C C . LEU A 1 97 ? -14.333 -4.502 8.451 1.00 95.44 97 LEU A C 1
ATOM 768 O O . LEU A 1 97 ? -13.510 -4.770 7.582 1.00 95.44 97 LEU A O 1
ATOM 772 N N . ALA A 1 98 ? -14.230 -3.399 9.198 1.00 96.88 98 ALA A N 1
ATOM 773 C CA . ALA A 1 98 ? -13.126 -2.459 9.028 1.00 96.88 98 ALA A CA 1
ATOM 774 C C . ALA A 1 98 ? -11.799 -3.062 9.508 1.00 96.88 98 ALA A C 1
ATOM 776 O O . ALA A 1 98 ? -10.769 -2.881 8.866 1.00 96.88 98 ALA A O 1
ATOM 777 N N . VAL A 1 99 ? -11.829 -3.819 10.610 1.00 97.06 99 VAL A N 1
ATOM 778 C CA . VAL A 1 99 ? -10.655 -4.549 11.107 1.00 97.0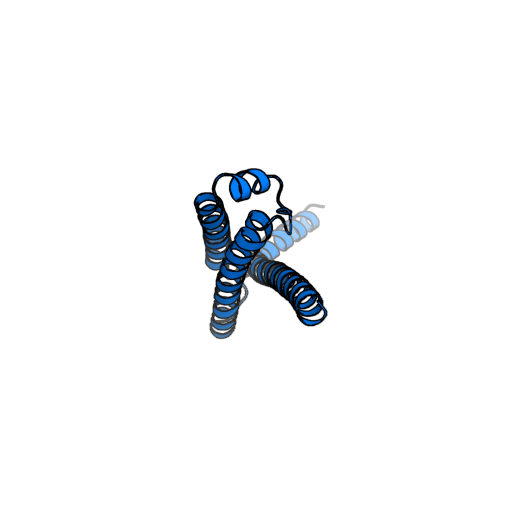6 99 VAL A CA 1
ATOM 779 C C . VAL A 1 99 ? -10.216 -5.602 10.091 1.00 97.06 99 VAL A C 1
ATOM 781 O O . VAL A 1 99 ? -9.041 -5.637 9.735 1.00 97.06 99 VAL A O 1
ATOM 784 N N . LEU A 1 100 ? -11.156 -6.398 9.569 1.00 97.56 100 LEU A N 1
ATOM 785 C CA . LEU A 1 100 ? -10.881 -7.378 8.516 1.00 97.56 100 LEU A CA 1
ATOM 786 C C . LEU A 1 100 ? -10.271 -6.707 7.276 1.00 97.56 100 LEU A C 1
ATOM 788 O O . LEU A 1 100 ? -9.274 -7.187 6.751 1.00 97.56 100 LEU A O 1
ATOM 792 N N . GLY A 1 101 ? -10.819 -5.561 6.860 1.00 98.31 101 GLY A N 1
ATOM 793 C CA . GLY A 1 101 ? -10.297 -4.770 5.746 1.00 98.31 101 GLY A CA 1
ATOM 794 C C . GLY A 1 101 ? -8.869 -4.266 5.969 1.00 98.31 101 GLY A C 1
ATOM 795 O O . GLY A 1 101 ? -8.070 -4.287 5.039 1.00 98.31 101 GLY A O 1
ATOM 796 N N . ILE A 1 102 ? -8.508 -3.868 7.195 1.00 98.44 102 ILE A N 1
ATOM 797 C CA . ILE A 1 102 ? -7.131 -3.456 7.525 1.00 98.44 102 ILE A CA 1
ATOM 798 C C . ILE A 1 102 ? -6.168 -4.641 7.423 1.00 98.44 102 ILE A C 1
ATOM 800 O O . ILE A 1 102 ? -5.093 -4.498 6.844 1.00 98.44 102 ILE A O 1
ATOM 804 N N . PHE A 1 103 ? -6.547 -5.812 7.945 1.00 98.50 103 PHE A N 1
ATOM 805 C CA . PHE A 1 103 ? -5.728 -7.020 7.812 1.00 98.50 103 PHE A CA 1
ATOM 806 C C . PHE A 1 103 ? -5.612 -7.478 6.356 1.00 98.50 103 PHE A C 1
ATOM 808 O O . PHE A 1 103 ? -4.517 -7.820 5.922 1.00 98.50 103 PHE A O 1
ATOM 815 N N . ALA A 1 104 ? -6.699 -7.434 5.586 1.00 98.56 104 ALA A N 1
ATOM 816 C CA . ALA A 1 104 ? -6.675 -7.756 4.163 1.00 98.56 104 ALA A CA 1
ATOM 817 C C . ALA A 1 104 ? -5.745 -6.809 3.389 1.00 98.56 104 ALA A C 1
ATOM 819 O O . ALA A 1 104 ? -4.896 -7.271 2.634 1.00 98.56 104 ALA A O 1
ATOM 820 N N . ALA A 1 105 ? -5.835 -5.497 3.634 1.00 98.38 105 ALA A N 1
ATOM 821 C CA . ALA A 1 105 ? -4.930 -4.519 3.032 1.00 98.38 105 ALA A CA 1
ATOM 822 C C . ALA A 1 105 ? -3.465 -4.791 3.406 1.00 98.38 105 ALA A C 1
ATOM 824 O O . ALA A 1 105 ? -2.594 -4.745 2.543 1.00 98.38 105 ALA A O 1
ATOM 825 N N . PHE A 1 106 ? -3.191 -5.117 4.672 1.00 98.75 106 PHE A N 1
ATOM 826 C CA . PHE A 1 106 ? -1.854 -5.513 5.111 1.00 98.75 106 PHE A CA 1
ATOM 827 C C . PHE A 1 106 ? -1.333 -6.736 4.357 1.00 98.75 106 PHE A C 1
ATOM 829 O O . PHE A 1 106 ? -0.208 -6.693 3.875 1.00 98.75 106 PHE A O 1
ATOM 836 N N . LEU A 1 107 ? -2.139 -7.791 4.223 1.00 98.62 107 LEU A N 1
ATOM 837 C CA . LEU A 1 107 ? -1.735 -9.010 3.521 1.00 98.62 107 LEU A CA 1
ATOM 838 C C . LEU A 1 107 ? -1.437 -8.750 2.043 1.00 98.62 107 LEU A C 1
ATOM 840 O O . LEU A 1 107 ? -0.403 -9.195 1.560 1.00 98.62 107 LEU A O 1
ATOM 844 N N . VAL A 1 108 ? -2.280 -7.974 1.356 1.00 97.69 108 VAL A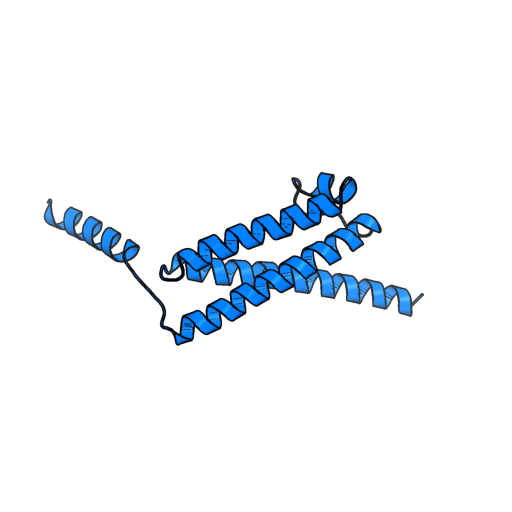 N 1
ATOM 845 C CA . VAL A 1 108 ? -2.052 -7.602 -0.050 1.00 97.69 108 VAL A CA 1
ATOM 846 C C . VAL A 1 108 ? -0.749 -6.815 -0.206 1.00 97.69 108 VAL A C 1
ATOM 848 O O . VAL A 1 108 ? 0.074 -7.145 -1.054 1.00 97.69 108 VAL A O 1
ATOM 851 N N . TYR A 1 109 ? -0.510 -5.800 0.629 1.00 97.69 109 TYR A N 1
ATOM 852 C CA . TYR A 1 109 ? 0.733 -5.024 0.546 1.00 97.69 109 TYR A CA 1
ATOM 853 C C . TYR A 1 109 ? 1.971 -5.823 0.951 1.00 97.69 109 TYR A C 1
ATOM 855 O O . TYR A 1 109 ? 3.051 -5.599 0.407 1.00 97.69 109 TYR A O 1
ATOM 863 N N . TYR A 1 110 ? 1.820 -6.763 1.880 1.00 98.44 110 TYR A N 1
ATOM 864 C CA . TYR A 1 110 ? 2.884 -7.685 2.245 1.00 98.44 110 TYR A CA 1
ATOM 865 C C . TYR A 1 110 ? 3.238 -8.622 1.082 1.00 98.44 110 TYR A C 1
ATOM 867 O O . TYR A 1 110 ? 4.414 -8.817 0.792 1.00 98.44 110 TYR A O 1
ATOM 875 N N . GLU A 1 111 ? 2.244 -9.145 0.366 1.00 97.94 111 GLU A N 1
ATOM 876 C CA . GLU A 1 111 ? 2.457 -9.961 -0.833 1.00 97.94 111 GLU A CA 1
ATOM 877 C C . GLU A 1 111 ? 3.165 -9.172 -1.944 1.00 97.94 111 GLU A C 1
ATOM 879 O O . GLU A 1 111 ? 4.174 -9.632 -2.477 1.00 97.94 111 GLU A O 1
ATOM 884 N N . VAL A 1 112 ? 2.717 -7.946 -2.231 1.00 96.25 112 VAL A N 1
ATOM 885 C CA . VAL A 1 112 ? 3.369 -7.059 -3.214 1.00 96.25 112 VAL A CA 1
ATOM 886 C C . VAL A 1 112 ? 4.827 -6.768 -2.836 1.00 96.25 112 VAL A C 1
ATOM 888 O O . VAL A 1 112 ? 5.713 -6.803 -3.691 1.00 96.25 112 VAL A O 1
ATOM 891 N N . LEU A 1 113 ? 5.110 -6.545 -1.549 1.00 97.94 113 LEU A N 1
ATOM 892 C CA . LEU A 1 113 ? 6.479 -6.388 -1.056 1.00 97.94 113 LEU A CA 1
ATOM 893 C C . LEU A 1 113 ? 7.336 -7.630 -1.355 1.00 97.94 113 LEU A C 1
ATOM 895 O O . LEU A 1 113 ? 8.460 -7.491 -1.840 1.00 97.94 113 LEU A O 1
ATOM 899 N N . LEU A 1 114 ? 6.819 -8.834 -1.086 1.00 98.06 114 LEU A N 1
ATOM 900 C CA . LEU A 1 114 ? 7.533 -10.083 -1.369 1.00 98.06 114 LEU A CA 1
ATOM 901 C C . LEU A 1 114 ? 7.799 -10.267 -2.867 1.00 98.06 114 LEU A C 1
ATOM 903 O O . LEU A 1 114 ? 8.889 -10.704 -3.232 1.00 98.06 114 LEU A O 1
ATOM 907 N N . ILE A 1 115 ? 6.853 -9.885 -3.728 1.00 96.06 115 ILE A N 1
ATOM 908 C CA . ILE A 1 115 ? 7.029 -9.913 -5.186 1.00 96.06 115 ILE A CA 1
ATOM 909 C C . ILE A 1 115 ? 8.201 -9.015 -5.601 1.00 96.06 115 ILE A C 1
ATOM 911 O O . ILE A 1 115 ? 9.090 -9.465 -6.325 1.00 96.06 115 ILE A O 1
ATOM 915 N N . HIS A 1 116 ? 8.265 -7.776 -5.102 1.00 95.88 116 HIS A N 1
ATOM 916 C CA . HIS A 1 116 ? 9.384 -6.878 -5.402 1.00 95.88 116 HIS A CA 1
ATOM 917 C C . HIS A 1 116 ? 10.728 -7.415 -4.905 1.00 95.88 116 HIS A C 1
ATOM 919 O O . HIS A 1 116 ? 11.718 -7.332 -5.630 1.00 95.88 116 HIS A O 1
ATOM 925 N N . LEU A 1 117 ? 10.775 -7.979 -3.695 1.00 96.50 117 LEU A N 1
ATOM 926 C CA . LEU A 1 117 ? 12.000 -8.566 -3.146 1.00 96.50 117 LEU A CA 1
ATOM 927 C C . LEU A 1 117 ? 12.456 -9.788 -3.948 1.00 96.50 117 LEU A C 1
ATOM 929 O O . LEU A 1 117 ? 13.646 -9.924 -4.222 1.00 96.50 117 LEU A O 1
ATOM 933 N N . SER A 1 118 ? 11.524 -10.650 -4.358 1.00 95.44 118 SER A N 1
ATOM 934 C CA . SER A 1 118 ? 11.825 -11.810 -5.197 1.00 95.44 118 SER A CA 1
ATOM 935 C C . SER A 1 118 ? 12.386 -11.380 -6.549 1.00 95.44 118 SER A C 1
ATOM 937 O O . SER A 1 118 ? 13.415 -11.903 -6.969 1.00 95.44 118 SER A O 1
ATOM 939 N N . PHE A 1 119 ? 11.762 -10.397 -7.200 1.00 93.56 119 PHE A N 1
ATOM 940 C CA . PHE A 1 119 ? 12.226 -9.893 -8.489 1.00 93.56 119 PHE A CA 1
ATOM 941 C C . PHE A 1 119 ? 13.601 -9.215 -8.384 1.00 93.56 119 PHE A C 1
ATOM 943 O O . PHE A 1 119 ? 14.494 -9.503 -9.179 1.00 93.56 119 PHE A O 1
ATOM 950 N N . ALA A 1 120 ? 13.817 -8.393 -7.351 1.00 93.50 120 ALA A N 1
ATOM 951 C CA . ALA A 1 120 ? 15.115 -7.777 -7.082 1.00 93.50 120 ALA A CA 1
ATOM 952 C C . ALA A 1 120 ? 16.211 -8.820 -6.815 1.00 93.50 120 ALA A C 1
ATOM 954 O O . ALA A 1 120 ? 17.321 -8.689 -7.324 1.00 93.50 120 ALA A O 1
ATOM 955 N N . SER A 1 121 ? 15.902 -9.869 -6.046 1.00 94.19 121 SER A N 1
ATOM 956 C CA . SER A 1 121 ? 16.849 -10.949 -5.758 1.00 94.19 121 SER A CA 1
ATOM 957 C C . SER A 1 121 ? 17.275 -11.699 -7.019 1.00 94.19 121 SER A C 1
ATOM 959 O O . SER A 1 121 ? 18.448 -12.043 -7.135 1.00 94.19 121 SER A O 1
ATOM 961 N N . LEU A 1 122 ? 16.348 -11.955 -7.948 1.00 92.31 122 LEU A N 1
ATOM 962 C CA . LEU A 1 122 ? 16.659 -12.608 -9.222 1.00 92.31 122 LEU A CA 1
ATOM 963 C C . LEU A 1 122 ? 17.569 -11.728 -10.084 1.00 92.31 122 LEU A C 1
ATOM 965 O O . LEU A 1 122 ? 18.583 -12.199 -10.586 1.00 92.31 122 LEU A O 1
ATOM 969 N N . LEU A 1 123 ? 17.254 -10.435 -10.187 1.00 91.25 123 LEU A N 1
ATOM 970 C CA . LEU A 1 123 ? 18.036 -9.485 -10.978 1.00 91.25 123 LEU A CA 1
ATOM 971 C C . LEU A 1 123 ? 19.462 -9.293 -10.440 1.00 91.25 123 LEU A C 1
ATOM 973 O O . LEU A 1 123 ? 20.406 -9.175 -11.216 1.00 91.25 123 LEU A O 1
ATOM 977 N N . ILE A 1 124 ? 19.632 -9.275 -9.115 1.00 92.19 124 ILE A N 1
ATOM 978 C CA . ILE A 1 124 ? 20.959 -9.204 -8.488 1.00 92.19 124 ILE A CA 1
ATOM 979 C C . ILE A 1 124 ? 21.758 -10.486 -8.750 1.00 92.19 124 ILE A C 1
ATOM 981 O O . ILE A 1 124 ? 22.955 -10.391 -8.998 1.00 92.19 124 ILE A O 1
ATOM 985 N N . GLY A 1 125 ? 21.116 -11.660 -8.716 1.00 91.38 125 GLY A N 1
ATOM 986 C CA . GLY A 1 125 ? 21.766 -12.931 -9.050 1.00 91.38 125 GLY A CA 1
ATOM 987 C C . GLY A 1 125 ? 22.329 -12.928 -10.471 1.00 91.38 125 GLY A C 1
ATOM 988 O O . GLY A 1 125 ? 23.524 -13.123 -10.652 1.00 91.38 125 GLY A O 1
ATOM 989 N N . GLU A 1 126 ? 21.495 -12.576 -11.452 1.00 90.62 126 GLU A N 1
ATOM 990 C CA . GLU A 1 126 ? 21.901 -12.460 -12.863 1.00 90.62 126 GLU A CA 1
ATOM 991 C C . GLU A 1 126 ? 23.053 -11.460 -13.069 1.00 90.62 126 GLU A C 1
ATOM 993 O O . GLU A 1 126 ? 23.942 -11.699 -13.876 1.00 90.62 126 GLU A O 1
ATOM 998 N N . LEU A 1 127 ? 23.074 -10.343 -12.329 1.00 89.06 127 LEU A N 1
ATOM 999 C CA . LEU A 1 127 ? 24.145 -9.345 -12.434 1.00 89.06 127 LEU A CA 1
ATOM 1000 C C . LEU A 1 127 ? 25.474 -9.815 -11.821 1.00 89.06 127 LEU A C 1
ATOM 1002 O O . LEU A 1 127 ? 26.529 -9.369 -12.259 1.00 89.06 127 LEU A O 1
ATOM 1006 N N . ILE A 1 128 ? 25.428 -10.650 -10.781 1.00 91.38 128 ILE A N 1
ATOM 1007 C CA . ILE A 1 128 ? 26.631 -11.211 -10.145 1.00 91.38 128 ILE A CA 1
ATOM 1008 C C . ILE A 1 128 ? 27.229 -12.326 -11.011 1.00 91.38 128 ILE A C 1
ATOM 1010 O O . ILE A 1 128 ? 28.449 -12.487 -11.026 1.00 91.38 128 ILE A O 1
ATOM 1014 N N . ASP A 1 129 ? 26.378 -13.076 -11.713 1.00 87.50 129 ASP A N 1
ATOM 1015 C CA . ASP A 1 129 ? 26.781 -14.197 -12.565 1.00 87.50 129 ASP A CA 1
ATOM 1016 C C . ASP A 1 129 ? 27.228 -13.768 -13.985 1.00 87.50 129 ASP A C 1
ATOM 1018 O O . ASP A 1 129 ? 27.776 -14.595 -14.720 1.00 87.50 129 ASP A O 1
ATOM 1022 N N . ALA A 1 130 ? 27.016 -12.500 -14.370 1.00 74.81 130 ALA A N 1
ATOM 1023 C CA . ALA A 1 130 ? 27.398 -11.900 -15.660 1.00 74.81 130 ALA A CA 1
ATOM 1024 C C . ALA A 1 130 ? 28.820 -11.307 -15.673 1.00 74.81 130 ALA A C 1
ATOM 1026 O O . ALA A 1 130 ? 29.500 -11.456 -16.718 1.00 74.81 130 ALA A O 1
#

Foldseek 3Di:
DVVVVVVVVVVVVVLQVQFDDDPVRLVVLVVLLVLLLVLLLVLLVLQLVCVCVVNDADPDPVLRVCSNPPSPVSSVVSNVVSVVLSVVLSVVVRRPVSSVVSVVSSVVSVVSSVVSVVSVVVVVVVVVVD

Sequence (130 aa):
MSAGTDAVAQAETDVFSLRVGTPKHFRWLEGIVKAVLVMNLFDAVMTLWWVSSGLATEANPFLEQIVREHGFLFVVSKISLVILGTTLLWRYRTRPLAVLGIFAAFLVYYEVLLIHLSFASLLIGELIDA

Radius of gyration: 20.6 Å; Cα contacts (8 Å, |Δi|>4): 83; chains: 1; bounding box: 74×29×42 Å

Secondary structure (DSSP, 8-state):
--HHHHHHHHHHHHHHH-----HHHHHHHHHHHHHHHHHHHHHHHHHHHHHHTTS---S-HHHHHHHHH-HHHHHHHHHHHHHHHHHHHHHTTTSHHHHHHHHHHHHHHHHHHHHHHHHHHHHHHHHHH-

Solvent-accessible surface area (backbone atoms only — not comparable to full-atom values): 7148 Å² total; per-residue (Å²): 130,62,73,65,58,55,52,52,54,51,52,54,53,51,62,75,63,49,72,46,82,49,79,70,52,49,55,55,51,49,52,48,54,53,50,35,54,53,40,48,52,48,48,42,53,49,51,46,52,33,40,75,69,70,76,46,78,64,90,49,77,87,48,35,62,37,44,74,78,34,51,67,60,35,40,52,50,56,50,51,54,50,53,51,51,52,49,55,31,59,75,40,45,42,30,61,69,26,46,52,50,51,53,50,48,35,52,54,38,50,51,53,50,49,51,53,51,52,54,51,53,52,55,52,50,55,62,72,77,104